Protein AF-A0A1B6JVY4-F1 (afdb_monomer)

Sequence (131 aa):
MGSTNNGYVPNTQAQLRYLVQWFHEWSEMQRSDFLPILSQKFGSKSYVNGLLPGIDGLPNLEEKPPSLFQCRVKLFREWSETWSPADKEQFLSHIKAMDPEFVQKYEDEINTSSKASSNDIGLEENSGLQE

Solvent-accessible surface area (backbone atoms only — not comparable to full-atom values): 8529 Å² total; per-residue (Å²): 135,82,84,75,75,87,65,86,76,70,56,72,72,55,49,48,54,51,51,54,53,49,58,70,72,44,50,72,68,56,47,61,67,42,45,65,56,49,40,66,73,71,40,72,88,79,83,80,79,78,80,76,69,67,71,77,71,52,74,86,45,91,86,52,83,79,50,71,65,57,55,52,53,51,48,49,59,62,57,57,71,77,52,51,73,67,56,52,50,52,47,51,52,56,46,36,76,76,39,51,67,60,47,50,52,44,52,47,56,54,49,55,65,65,51,73,84,64,84,87,91,85,86,84,83,83,78,84,84,89,131

Radius of gyration: 20.73 Å; Cα contacts (8 Å, |Δi|>4): 47; chains: 1; bounding box: 74×61×35 Å

Mean predicted aligned error: 12.47 Å

Secondary structure (DSSP, 8-state):
-----------HHHHHHHHHHHHHHS-HHHHHHHHHHHHHHHS-TT--SS----GGGS---TTSPPPHHHHHHHHHHHHTTS--HHHHHHHHHHHHHH-HHHHHHHHHHHHHHHHTTS-------------

InterPro domains:
  IPR028019 Protein of unknown function DUF4508 [PF14969] (14-110)
  IPR028019 Protein of unknown function DUF4508 [PTHR16260] (11-115)

pLDDT: mean 75.82, std 21.96, range [32.66, 96.88]

Foldseek 3Di:
DDPPCPDDDDPLVVLLVVLLVVCVVDDPVLLVVCLVVLLVLLADPPPPDDDPDPVCVPPPPVVDDDDPSVVNSVSVNVSSVPDDNVSSVVSLVSVCVVCVPSSVVSVCVNVVVVPPVDDDDDDDPPDDDDD

Organism: NCBI:txid320908

Structure (mmCIF, N/CA/C/O backbone):
data_AF-A0A1B6JVY4-F1
#
_entry.id   AF-A0A1B6JVY4-F1
#
loop_
_atom_site.group_PDB
_atom_site.id
_atom_site.type_symbol
_atom_site.label_atom_id
_atom_site.label_alt_id
_atom_site.label_comp_id
_atom_site.label_asym_id
_atom_site.label_entity_id
_atom_site.label_seq_id
_atom_site.pdbx_PDB_ins_code
_atom_site.Cartn_x
_atom_site.Cartn_y
_atom_site.Cartn_z
_atom_site.occupancy
_atom_site.B_iso_or_equiv
_atom_site.auth_seq_id
_atom_site.auth_comp_id
_atom_site.auth_asym_id
_atom_site.auth_atom_id
_atom_site.pdbx_PDB_model_num
ATOM 1 N N . MET A 1 1 ? 30.914 10.615 5.901 1.00 32.66 1 MET A N 1
ATOM 2 C CA . MET A 1 1 ? 30.684 9.158 5.823 1.00 32.66 1 MET A CA 1
ATOM 3 C C . MET A 1 1 ? 29.273 8.954 5.296 1.00 32.66 1 MET A C 1
ATOM 5 O O .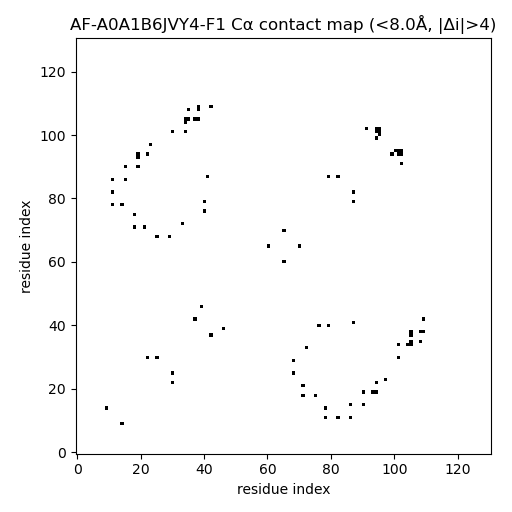 MET A 1 1 ? 28.328 9.073 6.059 1.00 32.66 1 MET A O 1
ATOM 9 N N . GLY A 1 2 ? 29.114 8.804 3.980 1.00 37.09 2 GLY A N 1
ATOM 10 C CA . GLY A 1 2 ? 27.811 8.506 3.387 1.00 37.09 2 GLY A CA 1
ATOM 11 C C . GLY A 1 2 ? 27.582 7.007 3.484 1.00 37.09 2 GLY A C 1
ATOM 12 O O . GLY A 1 2 ? 28.265 6.257 2.795 1.00 37.09 2 GLY A O 1
ATOM 13 N N . SER A 1 3 ? 26.686 6.565 4.365 1.00 33.72 3 SER A N 1
ATOM 14 C CA . SER A 1 3 ? 26.264 5.165 4.425 1.00 33.72 3 SER A CA 1
ATOM 15 C C . SER A 1 3 ? 25.464 4.832 3.169 1.00 33.72 3 SER A C 1
ATOM 17 O O . SER A 1 3 ? 24.239 4.925 3.151 1.00 33.72 3 SER A O 1
ATOM 19 N N . THR A 1 4 ? 26.155 4.461 2.096 1.00 40.81 4 THR A N 1
ATOM 20 C CA . THR A 1 4 ? 25.539 3.822 0.937 1.00 40.81 4 THR A CA 1
ATOM 21 C C . THR A 1 4 ? 25.144 2.412 1.365 1.00 40.81 4 THR A C 1
ATOM 23 O O . THR A 1 4 ? 25.935 1.474 1.260 1.00 40.81 4 THR A O 1
ATOM 26 N N . ASN A 1 5 ? 23.936 2.267 1.919 1.00 50.81 5 ASN A N 1
ATOM 27 C CA . ASN A 1 5 ? 23.282 0.969 2.023 1.00 50.81 5 ASN A CA 1
ATOM 28 C C . ASN A 1 5 ? 23.127 0.440 0.597 1.00 50.81 5 ASN A C 1
ATOM 30 O O . ASN A 1 5 ? 22.188 0.802 -0.106 1.00 50.81 5 ASN A O 1
ATOM 34 N N . ASN A 1 6 ? 24.055 -0.408 0.161 1.00 53.28 6 ASN A N 1
ATOM 35 C CA . ASN A 1 6 ? 23.910 -1.194 -1.056 1.00 53.28 6 ASN A CA 1
ATOM 36 C C . ASN A 1 6 ? 22.934 -2.348 -0.761 1.00 53.28 6 ASN A C 1
ATOM 38 O O . ASN A 1 6 ? 23.307 -3.520 -0.736 1.00 53.28 6 ASN A O 1
ATOM 42 N N . GLY A 1 7 ? 21.709 -1.977 -0.381 1.00 66.38 7 GLY A N 1
ATOM 43 C CA . GLY A 1 7 ? 20.657 -2.876 0.060 1.00 66.38 7 GLY A CA 1
ATOM 44 C C . GLY A 1 7 ? 20.094 -3.631 -1.131 1.00 66.38 7 GLY A C 1
ATOM 45 O O . GLY A 1 7 ? 19.769 -3.040 -2.157 1.00 66.38 7 GLY A O 1
ATOM 46 N N . TYR A 1 8 ? 19.994 -4.949 -0.997 1.00 78.19 8 TYR A N 1
ATOM 47 C CA . TYR A 1 8 ? 19.301 -5.788 -1.963 1.00 78.19 8 TYR A CA 1
ATOM 48 C C . TYR A 1 8 ? 17.869 -5.273 -2.164 1.00 78.19 8 TYR A C 1
ATOM 50 O O . TYR A 1 8 ? 17.078 -5.254 -1.221 1.00 78.19 8 TYR A O 1
ATOM 58 N N . VAL A 1 9 ? 17.539 -4.868 -3.391 1.00 84.69 9 VAL A N 1
ATOM 59 C CA . VAL A 1 9 ? 16.162 -4.582 -3.801 1.00 84.69 9 VAL A CA 1
ATOM 60 C C . VAL A 1 9 ? 15.601 -5.869 -4.412 1.00 84.69 9 VAL A C 1
ATOM 62 O O . VAL A 1 9 ? 16.116 -6.318 -5.440 1.00 84.69 9 VAL A O 1
ATOM 65 N N . PRO A 1 10 ? 14.581 -6.500 -3.801 1.00 89.94 10 PRO A N 1
ATOM 66 C CA . PRO A 1 10 ? 13.952 -7.686 -4.374 1.00 89.94 10 PRO A CA 1
ATOM 67 C C . PRO A 1 10 ? 13.343 -7.373 -5.746 1.00 89.94 10 PRO A C 1
ATOM 69 O O . PRO A 1 10 ? 12.970 -6.233 -6.008 1.00 89.94 10 PRO A O 1
ATOM 72 N N . ASN A 1 11 ? 13.190 -8.374 -6.616 1.00 95.06 11 ASN A N 1
ATOM 73 C CA . ASN A 1 11 ? 12.445 -8.185 -7.867 1.00 95.06 11 ASN A CA 1
ATOM 74 C C . ASN A 1 11 ? 10.955 -7.898 -7.594 1.00 95.06 11 ASN A C 1
ATOM 76 O O . ASN A 1 11 ? 10.449 -8.215 -6.517 1.00 95.06 11 ASN A O 1
ATOM 80 N N . THR A 1 12 ? 10.240 -7.348 -8.578 1.00 95.56 12 THR A N 1
ATOM 81 C CA . THR A 1 12 ? 8.829 -6.945 -8.438 1.00 95.56 12 THR A CA 1
ATOM 82 C C . THR A 1 12 ? 7.937 -8.061 -7.892 1.00 95.56 12 THR A C 1
ATOM 84 O O . THR A 1 12 ? 7.163 -7.832 -6.967 1.00 95.56 12 THR A O 1
ATOM 87 N N . GLN A 1 13 ? 8.101 -9.302 -8.362 1.00 95.88 13 GLN A N 1
ATOM 88 C CA . GLN A 1 13 ? 7.308 -10.433 -7.872 1.00 95.88 13 GLN A CA 1
ATOM 89 C C . GLN A 1 13 ? 7.552 -10.710 -6.381 1.00 95.88 13 GLN A C 1
ATOM 91 O O . GLN A 1 13 ? 6.612 -10.984 -5.634 1.00 95.88 13 GLN A O 1
ATOM 96 N N . ALA A 1 14 ? 8.801 -10.625 -5.923 1.00 96.25 14 ALA A N 1
ATOM 97 C CA . ALA A 1 14 ? 9.133 -10.764 -4.511 1.00 96.25 14 ALA A CA 1
ATOM 98 C C . ALA A 1 14 ? 8.574 -9.594 -3.686 1.00 96.25 14 ALA A C 1
ATOM 100 O O . ALA A 1 14 ? 7.999 -9.824 -2.624 1.00 96.25 14 ALA A O 1
ATOM 101 N N . GLN A 1 15 ? 8.673 -8.361 -4.192 1.00 96.62 15 GLN A N 1
ATOM 102 C CA . GLN A 1 15 ? 8.092 -7.175 -3.551 1.00 96.62 15 GLN A CA 1
ATOM 103 C C . GLN A 1 15 ? 6.577 -7.331 -3.347 1.00 96.62 15 GLN A C 1
ATOM 105 O O . GLN A 1 15 ? 6.086 -7.123 -2.237 1.00 96.62 15 GLN A O 1
ATOM 110 N N . LEU A 1 16 ? 5.850 -7.775 -4.381 1.00 96.62 16 LEU A N 1
ATOM 111 C CA . LEU A 1 16 ? 4.413 -8.062 -4.313 1.00 96.62 16 LEU A CA 1
ATOM 112 C C . LEU A 1 16 ? 4.101 -9.087 -3.218 1.00 96.62 16 LEU A C 1
ATOM 114 O O . LEU A 1 16 ? 3.231 -8.858 -2.381 1.00 96.62 16 LEU A O 1
ATOM 118 N N . ARG A 1 17 ? 4.842 -10.200 -3.178 1.00 96.50 17 ARG A N 1
ATOM 119 C CA . ARG A 1 17 ? 4.648 -11.258 -2.172 1.00 96.50 17 ARG A CA 1
ATOM 120 C C . ARG A 1 17 ? 4.882 -10.748 -0.752 1.00 96.50 17 ARG A C 1
ATOM 122 O O . ARG A 1 17 ? 4.088 -11.071 0.129 1.00 96.50 17 ARG A O 1
ATOM 129 N N . TYR A 1 18 ? 5.920 -9.939 -0.539 1.00 96.56 18 TYR A N 1
ATOM 130 C CA . TYR A 1 18 ? 6.178 -9.320 0.760 1.00 96.56 18 TYR A CA 1
ATOM 131 C C . TYR A 1 18 ? 5.036 -8.402 1.184 1.00 96.56 18 TYR A C 1
ATOM 133 O O . TYR A 1 18 ? 4.547 -8.525 2.302 1.00 96.56 18 TYR A O 1
ATOM 141 N N . LEU A 1 19 ? 4.573 -7.526 0.293 1.00 96.62 19 LEU A N 1
ATOM 142 C CA . LEU A 1 19 ? 3.516 -6.569 0.610 1.00 96.62 19 LEU A CA 1
ATOM 143 C C . LEU A 1 19 ? 2.179 -7.248 0.907 1.00 96.62 19 LEU A C 1
ATOM 145 O O . LEU A 1 19 ? 1.509 -6.873 1.863 1.00 96.62 19 LEU A O 1
ATOM 149 N N . VAL A 1 20 ? 1.824 -8.282 0.144 1.00 96.88 20 VAL A N 1
ATOM 150 C CA . VAL A 1 20 ? 0.620 -9.090 0.391 1.00 96.88 20 VAL A CA 1
ATOM 151 C C . VAL A 1 20 ? 0.704 -9.784 1.753 1.00 96.88 20 VAL A C 1
ATOM 153 O O . VAL A 1 20 ? -0.252 -9.752 2.527 1.00 96.88 20 VAL A O 1
ATOM 156 N N . GLN A 1 21 ? 1.861 -10.361 2.090 1.00 96.81 21 GLN A N 1
ATOM 157 C CA . GLN A 1 21 ? 2.067 -10.964 3.406 1.00 96.81 21 GLN A CA 1
ATOM 158 C C . GLN A 1 21 ? 1.960 -9.919 4.525 1.00 96.81 21 GLN A C 1
ATOM 160 O O . GLN A 1 21 ? 1.305 -10.157 5.535 1.00 96.81 21 GLN A O 1
ATOM 165 N N . TRP A 1 22 ? 2.570 -8.747 4.355 1.00 96.56 22 TRP A N 1
ATOM 166 C CA . TRP A 1 22 ? 2.491 -7.683 5.352 1.00 96.56 22 TRP A CA 1
ATOM 167 C C . TRP A 1 22 ? 1.063 -7.187 5.544 1.00 96.56 22 TRP A C 1
ATOM 169 O O . TRP A 1 22 ? 0.655 -7.000 6.683 1.00 96.56 22 TRP A O 1
ATOM 179 N N . PHE A 1 23 ? 0.298 -7.044 4.463 1.00 96.38 23 PHE A N 1
ATOM 180 C CA . PHE A 1 23 ? -1.111 -6.668 4.519 1.00 96.38 23 PHE A CA 1
ATOM 181 C C . PHE A 1 23 ? -1.948 -7.686 5.309 1.00 96.38 23 PHE A C 1
ATOM 183 O O . PHE A 1 23 ? -2.814 -7.303 6.098 1.00 96.38 23 PHE A O 1
ATOM 190 N N . HIS A 1 24 ? -1.651 -8.982 5.158 1.00 95.12 24 HIS A N 1
ATOM 191 C CA . HIS A 1 24 ? -2.273 -10.035 5.963 1.00 95.12 24 HIS A CA 1
ATOM 192 C C . HIS A 1 24 ? -1.988 -9.860 7.463 1.00 95.12 24 HIS A C 1
ATOM 194 O O . HIS A 1 24 ? -2.880 -10.046 8.284 1.00 95.12 24 HIS A O 1
ATOM 200 N N . GLU A 1 25 ? -0.751 -9.500 7.814 1.00 95.56 25 GLU A N 1
ATOM 201 C CA . GLU A 1 25 ? -0.299 -9.305 9.199 1.00 95.56 25 GLU A CA 1
ATOM 202 C C . GLU A 1 25 ? -0.775 -7.984 9.824 1.00 95.56 25 GLU A C 1
ATOM 204 O O . GLU A 1 25 ? -0.740 -7.837 11.046 1.00 95.56 25 GLU A O 1
ATOM 209 N N . TRP A 1 26 ? -1.177 -7.007 9.010 1.00 95.00 26 TRP A N 1
ATOM 210 C CA . TRP A 1 26 ? -1.637 -5.713 9.498 1.00 95.00 26 TRP A CA 1
ATOM 211 C C . TRP A 1 26 ? -2.981 -5.813 10.212 1.00 95.00 26 TRP A C 1
ATOM 213 O O . TRP A 1 26 ? -3.893 -6.515 9.768 1.00 95.00 26 TRP A O 1
ATOM 223 N N . SER A 1 27 ? -3.113 -5.053 11.301 1.00 94.81 27 SER A N 1
ATOM 224 C CA . SER A 1 27 ? -4.398 -4.856 11.969 1.00 94.81 27 SER A CA 1
ATOM 225 C C . SER A 1 27 ? -5.362 -4.058 11.090 1.00 94.81 27 SER A C 1
ATOM 227 O O . SER A 1 27 ? -4.948 -3.355 10.168 1.00 94.81 27 SER A O 1
ATOM 229 N N . GLU A 1 28 ? -6.654 -4.103 11.410 1.00 93.44 28 GLU A N 1
ATOM 230 C CA . GLU A 1 28 ? -7.667 -3.297 10.717 1.00 93.44 28 GLU A CA 1
ATOM 231 C C . GLU A 1 28 ? -7.327 -1.797 10.741 1.00 93.44 28 GLU A C 1
ATOM 233 O O . GLU A 1 28 ? -7.411 -1.126 9.716 1.00 93.44 28 GLU A O 1
ATOM 238 N N . MET A 1 29 ? -6.839 -1.293 11.880 1.00 91.62 29 MET A N 1
ATOM 239 C CA . MET A 1 29 ? -6.376 0.091 12.014 1.00 91.62 29 MET A CA 1
ATOM 240 C C . MET A 1 29 ? -5.217 0.399 11.054 1.00 91.62 29 MET A C 1
ATOM 242 O O . MET A 1 29 ? -5.261 1.392 10.339 1.00 91.62 29 MET A O 1
ATOM 246 N N . GLN A 1 30 ? -4.221 -0.489 10.958 1.00 94.50 30 GLN A N 1
ATOM 247 C CA . GLN A 1 30 ? -3.098 -0.323 10.027 1.00 94.50 30 GLN A CA 1
ATOM 248 C C . GLN A 1 30 ? -3.532 -0.389 8.559 1.00 94.50 30 GLN A C 1
ATOM 250 O O . GLN A 1 30 ? -2.979 0.326 7.725 1.00 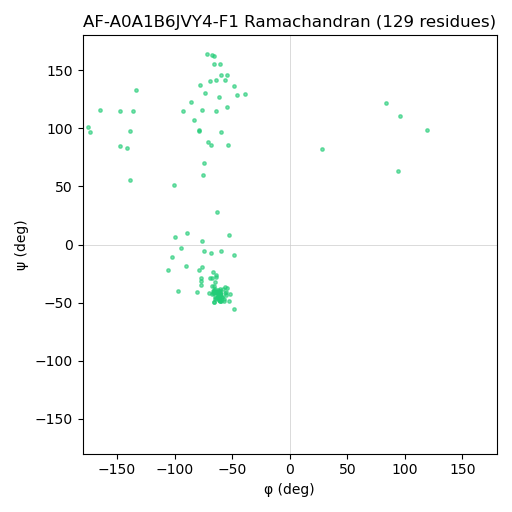94.50 30 GLN A O 1
ATOM 255 N N . ARG A 1 31 ? -4.523 -1.225 8.226 1.00 95.06 31 ARG A N 1
ATOM 256 C CA . ARG A 1 31 ? -5.118 -1.244 6.883 1.00 95.06 31 ARG A CA 1
ATOM 257 C C . ARG A 1 31 ? -5.820 0.080 6.600 1.00 95.06 31 ARG A C 1
ATOM 259 O O . ARG A 1 31 ? -5.556 0.676 5.563 1.00 95.06 31 ARG A O 1
ATOM 266 N N . SER A 1 32 ? -6.627 0.581 7.536 1.00 92.25 32 SER A N 1
ATOM 267 C CA . SER A 1 32 ? -7.277 1.891 7.413 1.00 92.25 32 SER A CA 1
ATOM 268 C C . SER A 1 32 ? -6.264 3.019 7.185 1.00 92.25 32 SER A C 1
ATOM 270 O O . SER A 1 32 ? -6.483 3.855 6.317 1.00 92.25 32 SER A O 1
ATOM 272 N N . ASP A 1 33 ? -5.133 3.011 7.895 1.00 89.75 33 ASP A N 1
ATOM 273 C CA . ASP A 1 33 ? -4.058 3.997 7.709 1.00 89.75 33 ASP A CA 1
ATOM 274 C C . ASP A 1 33 ? -3.331 3.840 6.360 1.00 89.75 33 ASP A C 1
ATOM 276 O O . ASP A 1 33 ? -2.798 4.805 5.807 1.00 89.75 33 ASP A O 1
ATOM 280 N N . PHE A 1 34 ? -3.280 2.622 5.814 1.00 94.44 34 PHE A N 1
ATOM 281 C CA . PHE A 1 34 ? -2.650 2.340 4.525 1.00 94.44 34 PHE A CA 1
ATOM 282 C C . PHE A 1 34 ? -3.512 2.753 3.327 1.00 94.44 34 PHE A C 1
ATOM 284 O O . PHE A 1 34 ? -2.962 3.133 2.292 1.00 94.44 34 PHE A O 1
ATOM 291 N N . LEU A 1 35 ? -4.838 2.698 3.462 1.00 92.62 35 LEU A N 1
ATOM 292 C CA . LEU A 1 35 ? -5.800 3.012 2.404 1.00 92.62 35 LEU A CA 1
ATOM 293 C C . LEU A 1 35 ? -5.512 4.347 1.679 1.00 92.62 35 LEU A C 1
ATOM 295 O O . LEU A 1 35 ? -5.248 4.298 0.474 1.00 92.62 35 LEU A O 1
ATOM 299 N N . PRO A 1 36 ? -5.404 5.504 2.364 1.00 89.88 36 PRO A N 1
ATOM 300 C CA . PRO A 1 36 ? -5.133 6.776 1.690 1.00 89.88 36 PRO A CA 1
ATOM 301 C C . PRO A 1 36 ? -3.762 6.808 0.994 1.00 89.88 36 PRO A C 1
ATOM 303 O O . PRO A 1 36 ? -3.579 7.491 -0.014 1.00 89.88 36 PRO A O 1
ATOM 306 N N . ILE A 1 37 ? -2.782 6.047 1.496 1.00 91.44 37 ILE A N 1
ATOM 307 C CA . ILE A 1 37 ? -1.443 5.942 0.897 1.00 91.44 37 ILE A CA 1
ATOM 308 C C . ILE A 1 37 ? -1.513 5.169 -0.424 1.00 91.44 37 ILE A C 1
ATOM 310 O O . ILE A 1 37 ? -0.866 5.548 -1.404 1.00 91.44 37 ILE A O 1
ATOM 314 N N . LEU A 1 38 ? -2.298 4.091 -0.455 1.00 92.50 38 LEU A N 1
ATOM 315 C CA . LEU A 1 38 ? -2.537 3.298 -1.655 1.00 92.50 38 LEU A CA 1
ATOM 316 C C . LEU A 1 38 ? -3.293 4.119 -2.708 1.00 92.50 38 LEU A C 1
ATOM 318 O O . LEU A 1 38 ? -2.831 4.210 -3.848 1.00 92.50 38 LEU A O 1
ATOM 322 N N . SER A 1 39 ? -4.383 4.776 -2.305 1.00 89.31 39 SER A N 1
ATOM 323 C CA . SER A 1 39 ? -5.196 5.667 -3.144 1.00 89.31 39 SER A CA 1
ATOM 324 C C . SER A 1 39 ? -4.363 6.783 -3.768 1.00 89.31 39 SER A C 1
ATOM 326 O O . SER A 1 39 ? -4.448 7.013 -4.971 1.00 89.31 39 SER A O 1
ATOM 328 N N . GLN A 1 40 ? -3.465 7.415 -3.008 1.00 86.06 40 GLN A N 1
ATOM 329 C CA . GLN A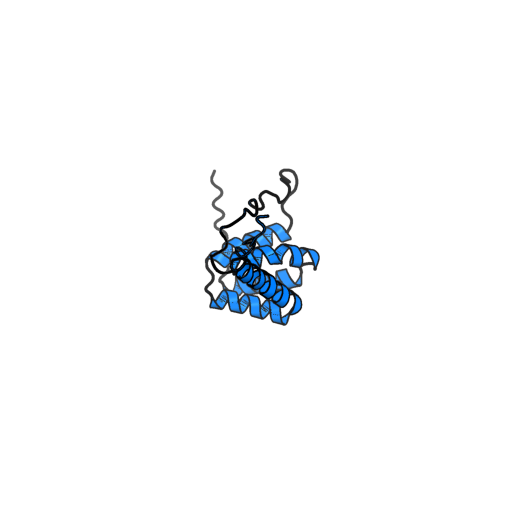 1 40 ? -2.553 8.428 -3.547 1.00 86.06 40 GLN A CA 1
ATOM 330 C C . GLN A 1 40 ? -1.567 7.858 -4.579 1.00 86.06 40 GLN A C 1
ATOM 332 O O . GLN A 1 40 ? -1.255 8.511 -5.575 1.00 86.06 40 GLN A O 1
ATOM 337 N N . LYS A 1 41 ? -1.025 6.657 -4.340 1.00 87.38 41 LYS A N 1
ATOM 338 C CA . LYS A 1 41 ? 0.016 6.076 -5.201 1.00 87.38 41 LYS A CA 1
ATOM 339 C C . LYS A 1 41 ? -0.550 5.513 -6.507 1.00 87.38 41 LYS A C 1
ATOM 341 O O . LYS A 1 41 ? 0.150 5.483 -7.529 1.00 87.38 41 LYS A O 1
ATOM 346 N N . PHE A 1 42 ? -1.756 4.955 -6.449 1.00 88.88 42 PHE A N 1
ATOM 347 C CA . PHE A 1 42 ? -2.367 4.216 -7.556 1.00 88.88 42 PHE A CA 1
ATOM 348 C C . PHE A 1 42 ? -3.480 5.017 -8.239 1.00 88.88 42 PHE A C 1
ATOM 350 O O . PHE A 1 42 ? -3.742 4.787 -9.419 1.00 88.88 42 PHE A O 1
ATOM 357 N N . GLY A 1 43 ? -4.060 6.001 -7.550 1.00 78.75 43 GLY A N 1
ATOM 358 C CA . GLY A 1 43 ? -4.985 6.967 -8.124 1.00 78.75 43 GLY A CA 1
ATOM 359 C C . GLY A 1 43 ? -4.351 7.773 -9.260 1.00 78.75 43 GLY A C 1
ATOM 360 O O . GLY A 1 43 ? -3.152 8.064 -9.279 1.00 78.75 43 GLY A O 1
ATOM 361 N N . SER A 1 44 ? -5.166 8.118 -10.255 1.00 61.50 44 SER A N 1
ATOM 362 C CA . SER A 1 44 ? -4.722 8.880 -11.426 1.00 61.50 44 SER A CA 1
ATOM 363 C C . SER A 1 44 ? -4.250 10.287 -11.024 1.00 61.50 44 SER A C 1
ATOM 365 O O . SER A 1 44 ? -4.852 10.923 -10.165 1.00 61.50 44 SER A O 1
ATOM 367 N N . LYS A 1 45 ? -3.181 10.776 -11.674 1.00 49.53 45 LYS A N 1
ATOM 368 C CA . LYS A 1 45 ? -2.370 11.987 -11.379 1.00 49.53 45 LYS A CA 1
ATOM 369 C C . LYS A 1 45 ? -3.096 13.345 -11.215 1.00 49.53 45 LYS A C 1
ATOM 371 O O . LYS A 1 45 ? -2.418 14.360 -11.095 1.00 49.53 45 LYS A O 1
ATOM 376 N N . SER A 1 46 ? -4.424 13.411 -11.172 1.00 45.78 46 SER A N 1
ATOM 377 C CA . SER A 1 46 ? -5.169 14.660 -10.926 1.00 45.78 46 SER A CA 1
ATOM 378 C C . SER A 1 46 ? -5.155 15.106 -9.454 1.00 45.78 46 SER A C 1
ATOM 380 O O . SER A 1 46 ? -5.755 16.120 -9.106 1.00 45.78 46 SER A O 1
ATOM 382 N N . TYR A 1 47 ? -4.443 14.380 -8.589 1.00 49.81 47 TYR A N 1
ATOM 383 C CA . TYR A 1 47 ? -4.233 14.698 -7.179 1.00 49.81 47 TYR A CA 1
ATOM 384 C C . TYR A 1 47 ? -3.229 15.853 -6.991 1.00 49.81 47 TYR A C 1
ATOM 386 O O . TYR A 1 47 ? -2.101 15.660 -6.547 1.00 49.81 47 TYR A O 1
ATOM 394 N N . VAL A 1 48 ? -3.624 17.071 -7.360 1.00 45.94 48 VAL A N 1
ATOM 395 C CA . VAL A 1 48 ? -2.927 18.312 -6.978 1.00 45.94 48 VAL A CA 1
ATOM 396 C C . VAL A 1 48 ? -3.935 19.394 -6.610 1.00 45.94 48 VAL A C 1
ATOM 398 O O . VAL A 1 48 ? -3.921 20.484 -7.169 1.00 45.94 48 VAL A O 1
ATOM 401 N N . ASN A 1 49 ? -4.835 19.133 -5.664 1.00 40.44 49 ASN A N 1
ATOM 402 C CA . ASN A 1 49 ? -5.456 20.264 -4.985 1.00 40.44 49 ASN A CA 1
ATOM 403 C C . ASN A 1 49 ? -5.786 19.950 -3.531 1.00 40.44 49 ASN A C 1
ATOM 405 O O . ASN A 1 49 ? -6.625 19.104 -3.244 1.00 40.44 49 ASN A O 1
ATOM 409 N N . GLY A 1 50 ? -5.103 20.661 -2.635 1.00 43.34 50 GLY A N 1
ATOM 410 C CA . GLY A 1 50 ? -5.375 20.648 -1.204 1.00 43.34 50 GLY A CA 1
ATOM 411 C C . GLY A 1 50 ? -4.532 19.660 -0.412 1.00 43.34 50 GLY A C 1
ATOM 412 O O . GLY A 1 50 ? -5.080 18.740 0.175 1.00 43.34 50 GLY A O 1
ATOM 413 N N . LEU A 1 51 ? -3.210 19.869 -0.396 1.00 44.62 51 LEU A N 1
ATOM 414 C CA . LEU A 1 51 ? -2.342 19.613 0.762 1.00 44.62 51 LEU A CA 1
ATOM 415 C C . LEU A 1 51 ? -2.849 18.508 1.713 1.00 44.62 51 LEU A C 1
ATOM 417 O O . LEU A 1 51 ? -3.372 18.812 2.782 1.00 44.62 51 LEU A O 1
ATOM 421 N N . LEU A 1 52 ? -2.601 17.231 1.402 1.00 45.06 52 LEU A N 1
ATOM 422 C CA . LEU A 1 52 ? -2.141 16.395 2.507 1.00 45.06 52 LEU A CA 1
ATOM 423 C C . LEU A 1 52 ? -0.800 17.025 2.884 1.00 45.06 52 LEU A C 1
ATOM 425 O O . LEU A 1 52 ? 0.096 17.037 2.028 1.00 45.06 52 LEU A O 1
ATOM 429 N N . PRO A 1 53 ? -0.647 17.610 4.089 1.00 42.84 53 PRO A N 1
ATOM 430 C CA . PRO A 1 53 ? 0.686 17.907 4.576 1.00 42.84 53 PRO A CA 1
ATOM 431 C C . PRO A 1 53 ? 1.473 16.624 4.361 1.00 42.84 53 PRO A C 1
ATOM 433 O O . PRO A 1 53 ? 0.934 15.533 4.597 1.00 42.84 53 PRO A O 1
ATOM 436 N N . GLY A 1 54 ? 2.702 16.741 3.858 1.00 43.97 54 GLY A N 1
ATOM 437 C CA . GLY A 1 54 ? 3.620 15.619 3.896 1.00 43.97 54 GLY A CA 1
ATOM 438 C C . GLY A 1 54 ? 3.418 14.925 5.236 1.00 43.97 54 GLY A C 1
ATOM 439 O O . GLY A 1 54 ? 3.339 15.572 6.282 1.00 43.97 54 GLY A O 1
ATOM 440 N N . ILE A 1 55 ? 3.231 13.613 5.216 1.00 49.91 55 ILE A N 1
ATOM 441 C CA . ILE A 1 55 ? 3.152 12.812 6.438 1.00 49.91 55 ILE A CA 1
ATOM 442 C C . ILE A 1 55 ? 4.473 12.842 7.247 1.00 49.91 55 ILE A C 1
ATOM 444 O O . ILE A 1 55 ? 4.737 11.938 8.030 1.00 49.91 55 ILE A O 1
ATOM 448 N N . ASP A 1 56 ? 5.255 13.917 7.136 1.00 45.72 56 ASP A N 1
ATOM 449 C CA . ASP A 1 56 ? 6.023 14.541 8.217 1.00 45.72 56 ASP A CA 1
ATOM 450 C C . ASP A 1 56 ? 5.178 14.764 9.498 1.00 45.72 56 ASP A C 1
ATOM 452 O O . ASP A 1 56 ? 5.713 15.114 10.544 1.00 45.72 56 ASP A O 1
ATOM 456 N N . GLY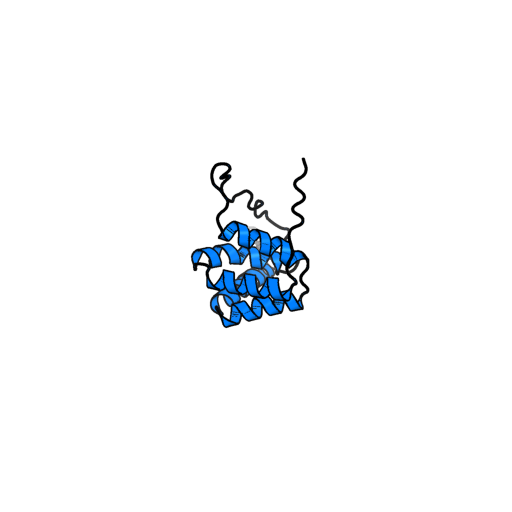 A 1 57 ? 3.855 14.552 9.431 1.00 43.94 57 GLY A N 1
ATOM 457 C CA . GLY A 1 57 ? 2.938 14.395 10.562 1.00 43.94 57 GLY A CA 1
ATOM 458 C C . GLY A 1 57 ? 2.745 12.964 11.095 1.00 43.94 57 GLY A C 1
ATOM 459 O O . GLY A 1 57 ? 1.865 12.760 11.929 1.00 43.94 57 GLY A O 1
ATOM 460 N N . LEU A 1 58 ? 3.532 11.957 10.689 1.00 45.94 58 LEU A N 1
ATOM 461 C CA . LEU A 1 58 ? 3.861 10.919 11.676 1.00 45.94 58 LEU A CA 1
ATOM 462 C C . LEU A 1 58 ? 4.606 11.661 12.785 1.00 45.94 58 LEU A C 1
ATOM 464 O O . LEU A 1 58 ? 5.526 12.399 12.438 1.00 45.94 58 LEU A O 1
ATOM 468 N N . PRO A 1 59 ? 4.197 11.554 14.065 1.00 46.72 59 PRO A N 1
ATOM 469 C CA . PRO A 1 59 ? 4.789 12.351 15.131 1.00 46.72 59 PRO A CA 1
ATOM 470 C C . PRO A 1 59 ? 6.302 12.315 14.970 1.00 46.72 59 PRO A C 1
ATOM 472 O O . PRO A 1 59 ? 6.846 11.223 14.789 1.00 46.72 59 PRO A O 1
ATOM 475 N N . ASN A 1 60 ? 6.934 13.495 14.964 1.00 45.22 60 ASN A N 1
ATOM 476 C CA . ASN A 1 60 ? 8.376 13.656 15.113 1.00 45.22 60 ASN A CA 1
ATOM 477 C C . ASN A 1 60 ? 8.769 12.923 16.392 1.00 45.22 60 ASN A C 1
ATOM 479 O O . ASN A 1 60 ? 8.776 13.457 17.495 1.00 45.22 60 ASN A O 1
ATOM 483 N N . LEU A 1 61 ? 8.990 11.632 16.225 1.00 47.09 61 LEU A N 1
ATOM 484 C CA . LEU A 1 61 ? 9.381 10.689 17.234 1.00 47.09 61 LEU A CA 1
ATOM 485 C C . LEU A 1 61 ? 10.879 10.515 17.034 1.00 47.09 61 LEU A C 1
ATOM 487 O O . LEU A 1 61 ? 11.377 9.405 16.905 1.00 47.09 61 LEU A O 1
ATOM 491 N N . GLU A 1 62 ? 11.607 11.634 16.981 1.00 50.09 62 GLU A N 1
ATOM 492 C CA . GLU A 1 62 ? 13.072 11.636 16.941 1.00 50.09 62 GLU A CA 1
ATOM 493 C C . GLU A 1 62 ? 13.668 10.949 18.188 1.00 50.09 62 GLU A C 1
ATOM 495 O O . GLU A 1 62 ? 14.861 10.669 18.233 1.00 50.09 62 GLU A O 1
ATOM 500 N N . GLU A 1 63 ? 12.824 10.568 19.158 1.00 55.53 63 GLU A N 1
ATOM 501 C CA . GLU A 1 63 ? 13.183 9.763 20.323 1.00 55.53 63 GLU A CA 1
ATOM 502 C C . GLU A 1 63 ? 12.785 8.275 20.257 1.00 55.53 63 GLU A C 1
ATOM 504 O O . GLU A 1 63 ? 13.243 7.503 21.102 1.00 55.53 63 GLU A O 1
ATOM 509 N N . LYS A 1 64 ? 11.968 7.810 19.292 1.00 59.75 64 LYS A N 1
ATOM 510 C CA . LYS A 1 64 ? 11.618 6.377 19.202 1.00 59.75 64 LYS A CA 1
ATOM 511 C C . LYS A 1 64 ? 11.727 5.813 17.786 1.00 59.75 64 LYS A C 1
ATOM 513 O O . LYS A 1 64 ? 11.230 6.411 16.837 1.00 59.75 64 LYS A O 1
ATOM 518 N N . PRO A 1 65 ? 12.367 4.633 17.640 1.00 66.06 65 PRO A N 1
ATOM 519 C CA . PRO A 1 65 ? 12.560 4.003 16.343 1.00 66.06 65 PRO A CA 1
ATOM 520 C C . PRO A 1 65 ? 11.230 3.833 15.599 1.00 66.06 65 PRO A C 1
ATOM 522 O O . PRO A 1 65 ? 10.204 3.564 16.241 1.00 66.06 65 PRO A O 1
ATOM 525 N N . PRO A 1 66 ? 11.246 3.951 14.258 1.00 69.81 66 PRO A N 1
ATOM 526 C CA . PRO A 1 66 ? 10.050 3.780 13.454 1.00 69.81 66 PRO A CA 1
ATOM 527 C C . PRO A 1 66 ? 9.430 2.408 13.715 1.00 69.81 66 PRO A C 1
ATOM 529 O O . PRO A 1 66 ? 10.123 1.401 13.891 1.00 69.81 66 PRO A O 1
ATOM 532 N N . SER A 1 67 ? 8.102 2.361 13.743 1.00 86.94 67 SER A N 1
ATOM 533 C CA . SER A 1 67 ? 7.373 1.109 13.867 1.00 86.94 67 SER A CA 1
ATOM 534 C C . SER A 1 67 ? 7.592 0.235 12.629 1.00 86.94 67 SER A C 1
ATOM 536 O O . SER A 1 67 ? 7.847 0.720 11.524 1.00 86.94 67 SER A O 1
ATOM 538 N N . LEU A 1 68 ? 7.442 -1.083 12.789 1.00 89.88 68 LEU A N 1
ATOM 539 C CA . LEU A 1 68 ? 7.572 -2.026 11.675 1.00 89.88 68 LEU A CA 1
ATOM 540 C C . LEU A 1 68 ? 6.609 -1.692 10.522 1.00 89.88 68 LEU A C 1
ATOM 542 O O . LEU A 1 68 ? 6.977 -1.823 9.356 1.00 89.88 68 LEU A O 1
ATOM 546 N N . PHE A 1 69 ? 5.400 -1.223 10.844 1.00 91.62 69 PHE A N 1
ATOM 547 C CA . PHE A 1 69 ? 4.435 -0.749 9.856 1.00 91.62 69 PHE A CA 1
ATOM 548 C C . PHE A 1 69 ? 4.994 0.422 9.043 1.00 91.62 69 PHE A C 1
ATOM 550 O O . PHE A 1 69 ? 4.992 0.358 7.818 1.00 91.62 69 PHE A O 1
ATOM 557 N N . GLN A 1 70 ? 5.564 1.435 9.701 1.00 89.38 70 GLN A N 1
ATOM 558 C CA . GLN A 1 70 ? 6.159 2.591 9.023 1.00 89.38 70 GLN A CA 1
ATOM 559 C C . GLN A 1 70 ? 7.310 2.179 8.099 1.00 89.38 70 GLN A C 1
ATOM 561 O O . GLN A 1 70 ? 7.377 2.637 6.959 1.00 89.38 70 GLN A O 1
ATOM 566 N N . CYS A 1 71 ? 8.174 1.262 8.544 1.00 90.56 71 CYS A N 1
ATOM 567 C CA . CYS A 1 71 ? 9.242 0.714 7.705 1.00 90.56 71 CYS A CA 1
ATOM 568 C C . CYS A 1 71 ? 8.687 -0.001 6.459 1.00 90.56 71 CYS A C 1
ATOM 570 O O . CYS A 1 71 ? 9.177 0.217 5.353 1.00 90.56 71 CYS A O 1
ATOM 572 N N . ARG A 1 72 ? 7.638 -0.818 6.615 1.00 94.31 72 ARG A N 1
ATOM 573 C CA . ARG A 1 72 ? 6.979 -1.529 5.504 1.00 94.31 72 ARG A CA 1
ATOM 574 C C . ARG A 1 72 ? 6.288 -0.572 4.529 1.00 94.31 72 ARG A C 1
ATOM 576 O O . ARG A 1 72 ? 6.414 -0.741 3.320 1.00 94.31 72 ARG A O 1
ATOM 583 N N . VAL A 1 73 ? 5.613 0.460 5.037 1.00 92.94 73 VAL A N 1
ATOM 584 C CA . VAL A 1 73 ? 4.974 1.507 4.222 1.00 92.94 73 VAL A CA 1
ATOM 585 C C . VAL A 1 73 ? 6.011 2.317 3.444 1.00 92.94 73 VAL A C 1
ATOM 587 O O . VAL A 1 73 ? 5.787 2.645 2.280 1.00 92.94 73 VAL A O 1
ATOM 590 N N . LYS A 1 74 ? 7.169 2.611 4.044 1.00 89.81 74 LYS A N 1
ATOM 591 C CA . LYS A 1 74 ? 8.277 3.261 3.337 1.00 89.81 74 LYS A CA 1
ATOM 592 C C . LYS A 1 74 ? 8.757 2.410 2.157 1.00 89.81 74 LYS A C 1
ATOM 594 O O . LYS A 1 74 ? 8.821 2.919 1.042 1.00 89.81 74 LYS A O 1
ATOM 599 N N . LEU A 1 75 ? 8.990 1.113 2.379 1.00 93.06 75 LEU A N 1
ATOM 600 C CA . LEU A 1 75 ? 9.375 0.184 1.310 1.00 93.06 75 LEU A CA 1
ATOM 601 C C . LEU A 1 75 ? 8.309 0.091 0.214 1.00 93.06 75 LEU A C 1
ATOM 603 O O . LEU A 1 75 ? 8.653 0.149 -0.960 1.00 93.06 75 LEU A O 1
ATOM 607 N N . PHE A 1 76 ? 7.021 0.023 0.568 1.00 94.88 76 PHE A N 1
ATOM 608 C CA . PHE A 1 76 ? 5.931 0.076 -0.413 1.00 94.88 76 PHE A CA 1
ATOM 609 C C . PHE A 1 76 ? 6.051 1.298 -1.329 1.00 94.88 76 PHE A C 1
ATOM 611 O O . PHE A 1 76 ? 5.960 1.167 -2.551 1.00 94.88 76 PHE A O 1
ATOM 618 N N . ARG A 1 77 ? 6.255 2.488 -0.751 1.00 91.31 77 ARG A N 1
ATOM 619 C CA . ARG A 1 77 ? 6.335 3.738 -1.516 1.00 91.31 77 ARG A CA 1
ATOM 620 C C . ARG A 1 77 ? 7.502 3.735 -2.486 1.00 91.31 77 ARG A C 1
ATOM 622 O O . ARG A 1 77 ? 7.276 4.108 -3.631 1.00 91.31 77 ARG A O 1
ATOM 629 N N . GLU A 1 78 ? 8.676 3.305 -2.032 1.00 91.25 78 GLU A N 1
ATOM 630 C CA . GLU A 1 78 ? 9.897 3.216 -2.839 1.00 91.25 78 GLU A CA 1
ATOM 631 C C . GLU A 1 78 ? 9.746 2.174 -3.958 1.00 91.25 78 GLU A C 1
ATOM 633 O O . GLU A 1 78 ? 9.983 2.458 -5.128 1.00 91.25 78 GLU A O 1
ATOM 638 N N . TRP A 1 79 ? 9.282 0.970 -3.626 1.00 93.94 79 TRP A N 1
ATOM 639 C CA . TRP A 1 79 ? 9.146 -0.132 -4.580 1.00 93.94 79 TRP A CA 1
ATOM 640 C C . TRP A 1 79 ? 8.110 0.161 -5.671 1.00 93.94 79 TRP A C 1
ATOM 642 O O . TRP A 1 79 ? 8.391 -0.003 -6.861 1.00 93.94 79 TRP A O 1
ATOM 652 N N . SER A 1 80 ? 6.945 0.686 -5.281 1.00 91.62 80 SER A N 1
ATOM 653 C CA . SER A 1 80 ? 5.831 0.977 -6.194 1.00 91.62 80 SER A CA 1
ATOM 654 C C . SER A 1 80 ? 6.089 2.115 -7.190 1.00 91.62 80 SER A C 1
ATOM 656 O O . SER A 1 80 ? 5.276 2.322 -8.092 1.00 91.62 80 SER A O 1
ATOM 658 N N . GLU A 1 81 ? 7.200 2.855 -7.074 1.00 90.19 81 GLU A N 1
ATOM 659 C CA . GLU A 1 81 ? 7.633 3.826 -8.098 1.00 90.19 81 GLU A CA 1
ATOM 660 C C . GLU A 1 81 ? 8.004 3.155 -9.414 1.00 90.19 81 GLU A C 1
ATOM 662 O O . GLU A 1 81 ? 7.799 3.729 -10.480 1.00 90.19 81 GLU A O 1
ATOM 667 N N . THR A 1 82 ? 8.526 1.934 -9.332 1.00 89.62 82 THR A N 1
ATOM 668 C CA . THR A 1 82 ? 9.041 1.188 -10.485 1.00 89.62 82 THR A CA 1
ATOM 669 C C . THR A 1 82 ? 8.015 0.234 -11.096 1.00 89.62 82 THR A C 1
ATOM 671 O O . THR A 1 82 ? 8.296 -0.413 -12.102 1.00 89.62 82 THR A O 1
ATOM 674 N N . TRP A 1 83 ? 6.826 0.135 -10.499 1.00 93.69 83 TRP A N 1
ATOM 675 C CA . TRP A 1 83 ? 5.799 -0.828 -10.890 1.00 93.69 83 TRP A CA 1
ATOM 676 C C . TRP A 1 83 ? 5.039 -0.398 -12.139 1.00 93.69 83 TRP A C 1
ATOM 678 O O . TRP A 1 83 ? 4.598 0.751 -12.263 1.00 93.69 83 TRP A O 1
ATOM 688 N N . SER A 1 84 ? 4.815 -1.358 -13.034 1.00 93.31 84 SER A N 1
ATOM 689 C CA . SER A 1 84 ? 3.930 -1.183 -14.180 1.00 93.31 84 SER A CA 1
ATOM 690 C C . SER A 1 84 ? 2.457 -1.142 -13.739 1.00 93.31 84 SER A C 1
ATOM 692 O O . SER A 1 84 ? 2.123 -1.569 -12.629 1.00 93.31 84 SER A O 1
ATOM 694 N N . PRO A 1 85 ? 1.533 -0.664 -14.594 1.00 91.81 85 PRO A N 1
ATOM 695 C CA . PRO A 1 85 ? 0.101 -0.749 -14.311 1.00 91.81 85 PRO A CA 1
ATOM 696 C C . PRO A 1 85 ? -0.369 -2.181 -14.014 1.00 91.81 85 PRO A C 1
ATOM 698 O O . PRO A 1 85 ? -1.173 -2.374 -13.108 1.00 91.81 85 PRO A O 1
ATOM 701 N N . ALA A 1 86 ? 0.191 -3.176 -14.711 1.00 94.50 86 ALA A N 1
ATOM 702 C CA . ALA A 1 86 ? -0.129 -4.585 -14.494 1.00 94.50 86 ALA A CA 1
ATOM 703 C C . ALA A 1 86 ? 0.315 -5.074 -13.106 1.00 94.50 86 ALA A C 1
ATOM 705 O O . ALA A 1 86 ? -0.433 -5.783 -12.441 1.00 94.50 86 ALA A O 1
ATOM 706 N N . ASP A 1 87 ? 1.489 -4.649 -12.623 1.00 95.56 87 ASP A N 1
ATOM 707 C CA . ASP A 1 87 ? 1.964 -5.009 -11.277 1.00 95.56 87 ASP A CA 1
ATOM 708 C C . ASP A 1 87 ? 1.071 -4.394 -10.186 1.00 95.56 87 ASP A C 1
ATOM 710 O O . ASP A 1 87 ? 0.758 -5.036 -9.181 1.00 95.56 87 ASP A O 1
ATOM 714 N N . LYS A 1 88 ? 0.621 -3.148 -10.392 1.00 94.12 88 LYS A N 1
ATOM 715 C CA . LYS A 1 88 ? -0.322 -2.471 -9.488 1.00 94.12 88 LYS A CA 1
ATOM 716 C C . LYS A 1 88 ? -1.671 -3.189 -9.448 1.00 94.12 88 LYS A C 1
ATOM 718 O O . LYS A 1 88 ? -2.201 -3.429 -8.365 1.00 94.12 88 LYS A O 1
ATOM 723 N N . GLU A 1 89 ? -2.202 -3.559 -10.611 1.00 94.19 89 GLU A N 1
ATOM 724 C CA . GLU A 1 89 ? -3.443 -4.328 -10.724 1.00 94.19 89 GLU A CA 1
ATOM 725 C C . GLU A 1 89 ? -3.308 -5.709 -10.071 1.00 94.19 89 GLU A C 1
ATOM 727 O O . GLU A 1 89 ? -4.184 -6.126 -9.314 1.00 94.19 89 GLU A O 1
ATOM 732 N N . GLN A 1 90 ? -2.178 -6.391 -10.271 1.00 96.31 90 GLN A N 1
ATOM 733 C CA . GLN A 1 90 ? -1.892 -7.669 -9.626 1.00 96.31 90 GLN A CA 1
ATOM 734 C C . GLN A 1 90 ? -1.874 -7.536 -8.097 1.00 96.31 90 GLN A C 1
ATOM 736 O O . GLN A 1 90 ? -2.445 -8.375 -7.395 1.00 96.31 90 GLN A O 1
ATOM 741 N N . PHE A 1 91 ? -1.260 -6.478 -7.562 1.00 96.62 91 PHE A N 1
ATOM 742 C CA . PHE A 1 91 ? -1.273 -6.205 -6.126 1.00 96.62 91 PHE A CA 1
ATOM 743 C C . PHE A 1 91 ? -2.696 -6.002 -5.591 1.00 96.62 91 PHE A C 1
ATOM 745 O O . PHE A 1 91 ? -3.082 -6.651 -4.617 1.00 96.62 91 PHE A O 1
ATOM 752 N N . LEU A 1 92 ? -3.494 -5.161 -6.260 1.00 95.12 92 LEU A N 1
ATOM 753 C CA . LEU A 1 92 ? -4.897 -4.932 -5.904 1.00 95.12 92 LEU A CA 1
ATOM 754 C C . LEU A 1 92 ? -5.719 -6.222 -5.986 1.00 95.12 92 LEU A C 1
ATOM 756 O O . LEU A 1 92 ? -6.523 -6.488 -5.097 1.00 95.12 92 LEU A O 1
ATOM 760 N N . SER A 1 93 ? -5.486 -7.063 -6.996 1.00 96.56 93 SER A N 1
ATOM 761 C CA . SER A 1 93 ? -6.148 -8.363 -7.122 1.00 96.56 93 SER A CA 1
ATOM 762 C C . SER A 1 93 ? -5.808 -9.297 -5.959 1.00 96.56 93 SER A C 1
ATOM 764 O O . SER A 1 93 ? -6.686 -10.027 -5.495 1.00 96.56 93 SER A O 1
ATOM 766 N N . HIS A 1 94 ? -4.561 -9.296 -5.480 1.00 96.56 94 HIS A N 1
ATOM 767 C CA . HIS A 1 94 ? -4.176 -10.085 -4.310 1.00 96.56 94 HIS A CA 1
ATOM 768 C C . HIS A 1 94 ? -4.837 -9.569 -3.031 1.00 96.56 94 HIS A C 1
ATOM 770 O O . HIS A 1 94 ? -5.357 -10.377 -2.264 1.00 96.56 94 HIS A O 1
ATOM 776 N N . ILE A 1 95 ? -4.883 -8.247 -2.831 1.00 96.19 95 ILE A N 1
ATOM 777 C CA . ILE A 1 95 ? -5.605 -7.654 -1.698 1.00 96.19 95 ILE A CA 1
ATOM 778 C C . ILE A 1 95 ? -7.095 -7.996 -1.781 1.00 96.19 95 ILE A C 1
ATOM 780 O O . ILE A 1 95 ? -7.655 -8.457 -0.795 1.00 96.19 95 ILE A O 1
ATOM 784 N N . LYS A 1 96 ? -7.725 -7.869 -2.955 1.00 95.81 96 LYS A N 1
ATOM 785 C CA . LYS A 1 96 ? -9.152 -8.167 -3.160 1.00 95.81 96 LYS A CA 1
ATOM 786 C C . LYS A 1 96 ? -9.517 -9.601 -2.790 1.00 95.81 96 LYS A C 1
ATOM 788 O O . LYS A 1 96 ? -10.591 -9.841 -2.251 1.00 95.81 96 LYS A O 1
ATOM 793 N N . ALA A 1 97 ? -8.632 -10.552 -3.089 1.00 95.50 97 ALA A N 1
ATOM 794 C CA . ALA A 1 97 ? -8.830 -11.953 -2.736 1.00 95.50 97 ALA A CA 1
ATOM 795 C C . ALA A 1 97 ? -8.795 -12.198 -1.215 1.00 95.50 97 ALA A C 1
ATOM 797 O O . ALA A 1 97 ? -9.347 -13.192 -0.751 1.00 95.50 97 ALA A O 1
ATOM 798 N N . MET A 1 98 ? -8.147 -11.316 -0.450 1.00 93.00 98 MET A N 1
ATOM 799 C CA . MET A 1 98 ? -8.026 -11.410 1.007 1.00 93.00 98 MET A CA 1
ATOM 800 C C . MET A 1 98 ? -9.067 -10.563 1.744 1.00 93.00 98 MET A C 1
ATOM 802 O O . MET A 1 98 ? -9.582 -10.985 2.773 1.00 93.00 98 MET A O 1
ATOM 806 N N . ASP A 1 99 ? -9.331 -9.363 1.237 1.00 94.25 99 ASP A N 1
ATOM 807 C CA 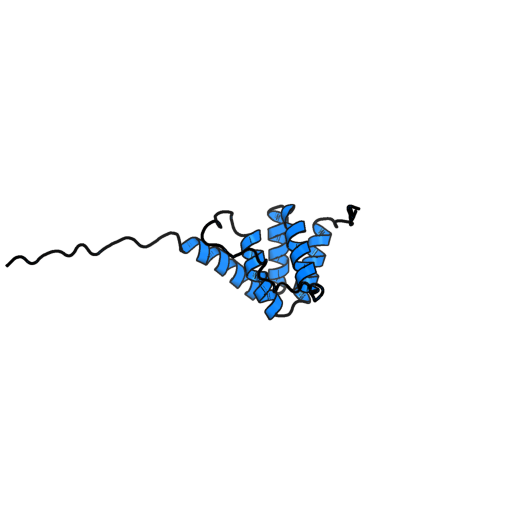. ASP A 1 99 ? -10.158 -8.335 1.857 1.00 94.25 99 ASP A CA 1
ATOM 808 C C . ASP A 1 99 ? -10.879 -7.533 0.752 1.00 94.25 99 ASP A C 1
ATOM 810 O O . ASP A 1 99 ? -10.381 -6.506 0.271 1.00 94.25 99 ASP A O 1
ATOM 814 N N . PRO A 1 100 ? -12.031 -8.031 0.267 1.00 94.69 100 PRO A N 1
ATOM 815 C CA . PRO A 1 100 ? -12.782 -7.362 -0.790 1.00 94.69 100 PRO A CA 1
ATOM 816 C C . PRO A 1 100 ? -13.375 -6.026 -0.324 1.00 94.69 100 PRO A C 1
ATOM 818 O O . PRO A 1 100 ? -13.519 -5.114 -1.139 1.00 94.69 100 PRO A O 1
ATOM 821 N N . GLU A 1 101 ? -13.685 -5.886 0.968 1.00 94.75 101 GLU A N 1
ATOM 822 C CA . GLU A 1 101 ? -14.218 -4.651 1.552 1.00 94.75 101 GLU A CA 1
ATOM 823 C C . GLU A 1 101 ? -13.180 -3.530 1.523 1.00 94.75 101 GLU A C 1
ATOM 825 O O . GLU A 1 101 ? -13.509 -2.389 1.199 1.00 94.75 101 GLU A O 1
ATOM 830 N N . PHE A 1 102 ? -11.912 -3.845 1.794 1.00 94.81 102 PHE A N 1
ATOM 831 C CA . PHE A 1 102 ? -10.822 -2.885 1.655 1.00 94.81 102 PHE A CA 1
ATOM 832 C C . PHE A 1 102 ? -10.709 -2.344 0.224 1.00 94.81 102 PHE A C 1
ATOM 834 O O . PHE A 1 102 ? -10.581 -1.136 0.027 1.00 94.81 102 PHE A O 1
ATOM 841 N N . VAL A 1 103 ? -10.787 -3.219 -0.785 1.00 93.88 103 VAL A N 1
ATOM 842 C CA . VAL A 1 103 ? -10.710 -2.787 -2.190 1.00 93.88 103 VAL A CA 1
ATOM 843 C C . VAL A 1 103 ? -11.934 -1.968 -2.585 1.00 93.88 103 VAL A C 1
ATOM 845 O O . VAL A 1 103 ? -11.780 -0.985 -3.299 1.00 93.88 103 VAL A O 1
ATOM 848 N N . GLN A 1 104 ? -13.125 -2.293 -2.075 1.00 93.00 104 GLN A N 1
ATOM 849 C CA . GLN A 1 104 ? -14.306 -1.451 -2.283 1.00 93.00 104 GLN A CA 1
ATOM 850 C C . GLN A 1 104 ? -14.090 -0.034 -1.732 1.00 93.00 104 GLN A C 1
ATOM 852 O O . GLN A 1 104 ? -14.354 0.933 -2.439 1.00 93.00 104 GLN A O 1
ATOM 857 N N . LYS A 1 105 ? -13.535 0.098 -0.519 1.00 91.75 105 LYS A N 1
ATOM 858 C CA . LYS A 1 105 ? -13.202 1.408 0.068 1.00 91.75 105 LYS A CA 1
ATOM 859 C C . LYS A 1 105 ? -12.174 2.169 -0.775 1.00 91.75 105 LYS A C 1
ATOM 861 O O . LYS A 1 105 ? -12.318 3.372 -0.953 1.00 91.75 105 LYS A O 1
ATOM 866 N N . TYR A 1 106 ? -11.171 1.479 -1.320 1.00 91.19 106 TYR A N 1
ATOM 867 C CA . TYR A 1 106 ? -10.188 2.077 -2.232 1.00 91.19 106 TYR A CA 1
ATOM 868 C C . TYR A 1 106 ? -10.853 2.613 -3.506 1.00 91.19 106 TYR A C 1
ATOM 870 O O . TYR A 1 106 ? -10.622 3.760 -3.886 1.00 91.19 106 TYR A O 1
ATOM 878 N N . GLU A 1 107 ? -11.712 1.811 -4.140 1.00 90.31 107 GLU A N 1
ATOM 879 C CA . GLU A 1 107 ? -12.469 2.231 -5.322 1.00 90.31 107 GLU A CA 1
ATOM 880 C C . GLU A 1 107 ? -13.365 3.435 -4.999 1.00 90.31 107 GLU A C 1
ATOM 882 O O . GLU A 1 107 ? -13.421 4.397 -5.764 1.00 90.31 107 GLU A O 1
ATOM 887 N N . ASP A 1 108 ? -14.034 3.431 -3.846 1.00 88.00 108 ASP A N 1
ATOM 888 C CA . ASP A 1 108 ? -14.855 4.555 -3.400 1.00 88.00 108 ASP A CA 1
ATOM 889 C C . ASP A 1 108 ? -14.008 5.819 -3.170 1.00 88.00 108 ASP A C 1
ATOM 891 O O . ASP A 1 108 ? -14.407 6.900 -3.607 1.00 88.00 108 ASP A O 1
ATOM 895 N N . GLU A 1 109 ? -12.817 5.721 -2.572 1.00 84.56 109 GLU A N 1
ATOM 896 C CA . GLU A 1 109 ? -11.903 6.861 -2.385 1.00 84.56 109 GLU A CA 1
ATOM 897 C C . GLU A 1 109 ? -11.456 7.486 -3.717 1.00 84.56 109 GLU A C 1
ATOM 899 O O . GLU A 1 109 ? -11.466 8.715 -3.866 1.00 84.56 109 GLU A O 1
ATOM 904 N N . ILE A 1 110 ? -11.113 6.673 -4.721 1.00 84.56 110 ILE A N 1
ATOM 905 C CA . ILE A 1 110 ? -10.688 7.197 -6.031 1.00 84.56 110 ILE A CA 1
ATOM 906 C C . ILE A 1 110 ? -11.876 7.694 -6.881 1.00 84.56 110 ILE A C 1
ATOM 908 O O . ILE A 1 110 ? -11.733 8.642 -7.663 1.00 84.56 110 ILE A O 1
ATOM 912 N N . ASN A 1 111 ? -13.072 7.119 -6.702 1.00 79.44 111 ASN A N 1
ATOM 913 C CA . ASN A 1 111 ? -14.289 7.506 -7.426 1.00 79.44 111 ASN A CA 1
ATOM 914 C C . ASN A 1 111 ? -14.967 8.754 -6.843 1.00 79.44 111 ASN A C 1
ATOM 916 O O . ASN A 1 111 ? -15.419 9.618 -7.597 1.00 79.44 111 ASN A O 1
ATOM 920 N N . THR A 1 112 ? -15.038 8.883 -5.516 1.00 69.06 112 THR A N 1
ATOM 921 C CA . THR A 1 112 ? -15.556 10.090 -4.839 1.00 69.06 112 THR A CA 1
ATOM 922 C C . THR A 1 112 ? -14.719 11.316 -5.198 1.00 69.06 112 THR A C 1
ATOM 924 O O . THR A 1 112 ? -15.267 12.363 -5.546 1.00 69.06 112 THR A O 1
ATOM 927 N N . SER A 1 113 ? -13.399 11.147 -5.257 1.00 54.69 113 SER A N 1
ATOM 928 C CA . SER A 1 113 ? -12.454 12.180 -5.692 1.00 54.69 113 SER A CA 1
ATOM 929 C C . SER A 1 113 ? -12.629 12.590 -7.162 1.00 54.69 113 SER A C 1
ATOM 931 O O . SER A 1 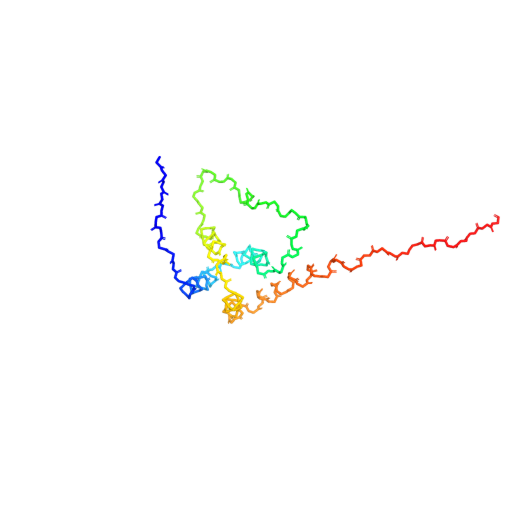113 ? -12.326 13.723 -7.525 1.00 54.69 113 SER A O 1
ATOM 933 N N . SER A 1 114 ? -13.166 11.706 -8.010 1.00 52.50 114 SER A N 1
ATOM 934 C CA . SER A 1 114 ? -13.460 12.010 -9.420 1.00 52.50 114 SER A CA 1
ATOM 935 C C . SER A 1 114 ? -14.751 12.822 -9.604 1.00 52.50 114 SER A C 1
ATOM 937 O O . SER A 1 114 ? -14.909 13.508 -10.612 1.00 52.50 114 SER A O 1
ATOM 939 N N . LYS A 1 115 ? -15.677 12.781 -8.633 1.00 47.12 115 LYS A N 1
ATOM 940 C CA . LYS A 1 115 ? -16.968 13.493 -8.690 1.00 47.12 115 LYS A CA 1
ATOM 941 C C . LYS A 1 115 ? -16.931 14.908 -8.103 1.00 47.12 115 LYS A C 1
ATOM 943 O O . LYS A 1 115 ? -17.799 15.704 -8.433 1.00 47.12 115 LYS A O 1
ATOM 948 N N . ALA A 1 116 ? -15.931 15.254 -7.290 1.00 49.88 116 ALA A N 1
ATOM 949 C CA . ALA A 1 116 ? -15.851 16.564 -6.632 1.00 49.88 116 ALA A CA 1
ATOM 950 C C . ALA A 1 116 ? -15.458 17.737 -7.561 1.00 49.88 116 ALA A C 1
ATOM 952 O O . ALA A 1 116 ? -15.465 18.884 -7.127 1.00 49.88 116 ALA A O 1
ATOM 953 N N . SER A 1 117 ? -15.120 17.481 -8.833 1.00 45.56 117 SER A N 1
ATOM 954 C CA . SER A 1 117 ? -14.744 18.528 -9.801 1.00 45.56 117 SER A CA 1
ATOM 955 C C . SER A 1 117 ? -15.874 18.930 -10.764 1.00 45.56 117 SER A C 1
ATOM 957 O O . SER A 1 117 ? -15.6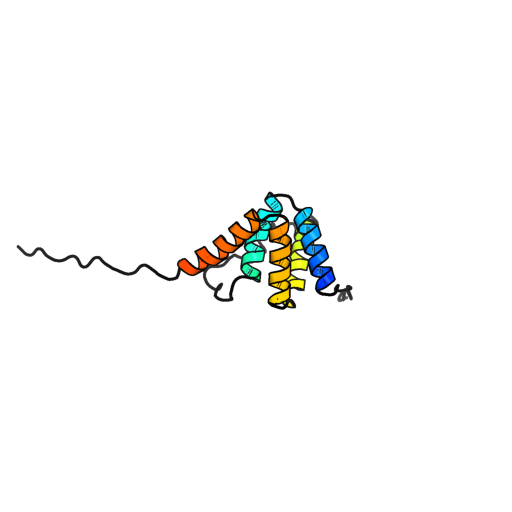26 19.699 -11.695 1.00 45.56 117 SER A O 1
ATOM 959 N N . SER A 1 118 ? -17.101 18.431 -10.586 1.00 47.84 118 SER A N 1
ATOM 960 C CA . SER A 1 118 ? -18.244 18.797 -11.432 1.00 47.84 118 SER A CA 1
ATOM 961 C C . SER A 1 118 ? -19.485 19.048 -10.565 1.00 47.84 118 SER A C 1
ATOM 963 O O . SER A 1 118 ? -19.978 18.114 -9.939 1.00 47.84 118 SER A O 1
ATOM 965 N N . ASN A 1 119 ? -19.955 20.307 -10.565 1.00 44.00 119 ASN A N 1
ATOM 966 C CA . ASN A 1 119 ? -21.075 20.934 -9.821 1.00 44.00 119 ASN A CA 1
ATOM 967 C C . ASN A 1 119 ? -20.603 21.638 -8.528 1.00 44.00 11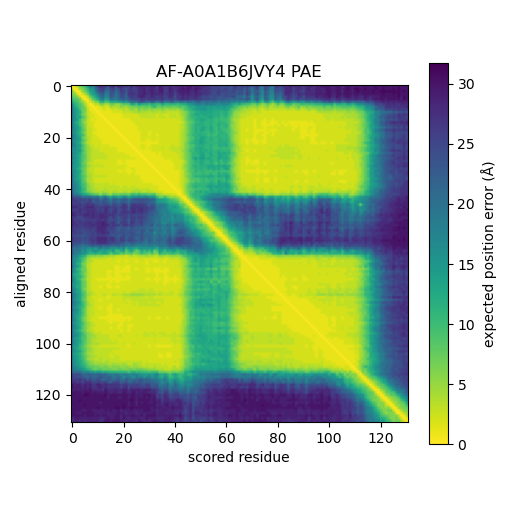9 ASN A C 1
ATOM 969 O O . ASN A 1 119 ? -20.132 20.981 -7.612 1.00 44.00 119 ASN A O 1
ATOM 973 N N . ASP A 1 120 ? -20.623 22.972 -8.400 1.00 46.00 120 ASP A N 1
ATOM 974 C CA . ASP A 1 120 ? -21.811 23.837 -8.464 1.00 46.00 120 ASP A CA 1
ATOM 975 C C . ASP A 1 120 ? -21.426 25.332 -8.662 1.00 46.00 120 ASP A C 1
ATOM 977 O O . ASP A 1 120 ? -20.780 25.926 -7.803 1.00 46.00 120 ASP A O 1
ATOM 981 N N . ILE A 1 121 ? -21.799 25.946 -9.794 1.00 48.03 121 ILE A N 1
ATOM 982 C CA . ILE A 1 121 ? -22.109 27.387 -9.883 1.00 48.03 121 ILE A CA 1
ATOM 983 C C . ILE A 1 121 ? -23.338 27.485 -10.779 1.00 48.03 121 ILE A C 1
ATOM 985 O O . ILE A 1 121 ? -23.234 27.453 -12.007 1.00 48.03 121 ILE A O 1
ATOM 989 N N . GLY A 1 122 ? -24.509 27.586 -10.161 1.00 43.78 122 GLY A N 1
ATOM 990 C CA . GLY A 1 122 ? -25.736 27.858 -10.886 1.00 43.78 122 GLY A CA 1
ATOM 991 C C . GLY A 1 122 ? -26.946 28.046 -9.984 1.00 43.78 122 GLY A C 1
ATOM 992 O O . GLY A 1 122 ? -27.598 27.068 -9.646 1.00 43.78 122 GLY A O 1
ATOM 993 N N . LEU A 1 123 ? -27.289 29.328 -9.789 1.00 44.41 123 LEU A N 1
ATOM 994 C CA . LEU A 1 123 ? -28.638 29.928 -9.794 1.00 44.41 123 LEU A CA 1
ATOM 995 C C . LEU A 1 123 ? -29.064 30.588 -8.471 1.00 44.41 123 LEU A C 1
ATOM 997 O O . LEU A 1 123 ? -29.651 29.953 -7.606 1.00 44.41 123 LEU A O 1
ATOM 1001 N N . GLU A 1 124 ? -28.924 31.914 -8.413 1.00 43.84 124 GLU A N 1
ATOM 1002 C CA . GLU A 1 124 ? -30.027 32.759 -7.938 1.00 43.84 124 GLU A CA 1
ATOM 1003 C C . GLU A 1 124 ? -30.071 34.042 -8.790 1.00 43.84 124 GLU A C 1
ATOM 1005 O O . GLU A 1 124 ? -29.496 35.075 -8.456 1.00 43.84 124 GLU A O 1
ATOM 1010 N N . GLU A 1 125 ? -30.710 33.952 -9.961 1.00 45.50 125 GLU A N 1
ATOM 1011 C CA . GLU A 1 125 ? -31.255 35.130 -10.641 1.00 45.50 125 GLU A CA 1
ATOM 1012 C C . GLU A 1 125 ? -32.565 35.461 -9.923 1.00 45.50 125 GLU A C 1
ATOM 1014 O O . GLU A 1 125 ? -33.588 34.808 -10.125 1.00 45.50 125 GLU A O 1
ATOM 1019 N N . ASN A 1 126 ? -32.513 36.428 -9.011 1.00 48.94 126 ASN A N 1
ATOM 1020 C CA . ASN A 1 126 ? -33.695 36.909 -8.317 1.00 48.94 126 ASN A CA 1
ATOM 1021 C C . ASN A 1 126 ? -34.451 37.864 -9.254 1.00 48.94 126 ASN A C 1
ATOM 1023 O O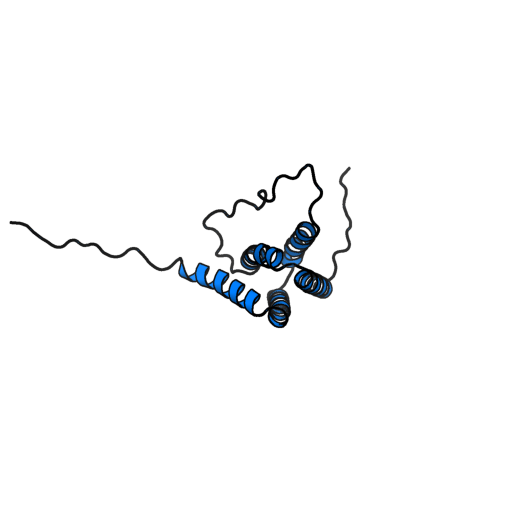 . ASN A 1 126 ? -34.089 39.031 -9.428 1.00 48.94 126 ASN A O 1
ATOM 1027 N N . SER A 1 127 ? -35.465 37.326 -9.926 1.00 56.88 127 SER A N 1
ATOM 1028 C CA . SER A 1 127 ? -36.402 38.084 -10.742 1.00 56.88 127 SER A CA 1
ATOM 1029 C C . SER A 1 127 ? -37.411 38.820 -9.848 1.00 56.88 127 SER A C 1
ATOM 1031 O O . SER A 1 127 ? -38.262 38.192 -9.230 1.00 56.88 127 SER A O 1
ATOM 1033 N N . GLY A 1 128 ? -37.374 40.155 -9.884 1.00 51.28 128 GLY A N 1
ATOM 1034 C CA . GLY A 1 128 ? -38.555 41.020 -9.766 1.00 51.28 128 GLY A CA 1
ATOM 1035 C C . GLY A 1 128 ? -39.073 41.358 -8.363 1.00 51.28 128 GLY A C 1
ATOM 1036 O O . GLY A 1 128 ? -39.512 40.491 -7.622 1.00 51.28 128 GLY A O 1
ATOM 1037 N N . LEU A 1 129 ? -39.130 42.663 -8.076 1.00 51.06 129 LEU A N 1
ATOM 1038 C CA . LEU A 1 129 ? -40.350 43.395 -7.692 1.00 51.06 129 LEU A CA 1
ATOM 1039 C C . LEU A 1 129 ? -40.007 44.896 -7.612 1.00 51.06 129 LEU A C 1
ATOM 1041 O O . LEU A 1 129 ? -39.448 45.377 -6.629 1.00 51.06 129 LEU A O 1
ATOM 1045 N N . GLN A 1 130 ? -40.305 45.625 -8.691 1.00 46.78 130 GLN A N 1
ATOM 1046 C CA . GLN A 1 130 ? -40.628 47.048 -8.611 1.00 46.78 130 GLN A CA 1
ATOM 1047 C C . GLN A 1 130 ? -42.121 47.138 -8.319 1.00 46.78 130 GLN A C 1
ATOM 1049 O O . GLN A 1 130 ? -42.893 46.637 -9.131 1.00 46.78 130 GLN A O 1
ATOM 1054 N N . GLU A 1 131 ? -42.484 47.803 -7.228 1.00 52.50 131 GLU A N 1
ATOM 1055 C CA . GLU A 1 131 ? -43.636 48.708 -7.116 1.00 52.50 131 GLU A CA 1
ATOM 1056 C C . GLU A 1 131 ? -43.321 49.761 -6.046 1.00 52.50 131 GLU A C 1
ATOM 1058 O O . GLU A 1 131 ? -42.764 49.385 -4.988 1.00 52.50 131 GLU A O 1
#